Protein AF-A0A1F4AM16-F1 (afdb_monomer_lite)

Foldseek 3Di:
DDDDPVPPVCCVVCVCVVCVVCDDPCNCVVVPPPPLEEEDAALPPPAADPVRLVVQLVSQQVSVVVQYGYAYECHDPRHVVVCVVVVSCVSRPVLRYYDDDLSNVVSRVVSDDVVCLLQDPPCPDPCNVVHDDHDPPDD

Radius of gyration: 18.66 Å; chains: 1; bounding box: 42×50×45 Å

Structure (mmCIF, N/CA/C/O backbone):
data_AF-A0A1F4AM16-F1
#
_entry.id   AF-A0A1F4AM16-F1
#
loop_
_atom_site.group_PDB
_atom_site.id
_atom_site.type_symbol
_atom_site.label_atom_id
_atom_site.label_alt_id
_atom_site.label_comp_id
_atom_site.label_asym_id
_atom_site.label_entity_id
_atom_site.label_seq_id
_atom_site.pdbx_PDB_ins_code
_atom_site.Cartn_x
_atom_site.Cartn_y
_atom_site.Cartn_z
_atom_site.occupancy
_atom_site.B_iso_or_equiv
_atom_site.auth_seq_id
_atom_site.auth_comp_id
_atom_site.auth_asym_id
_atom_site.auth_atom_id
_atom_site.pdbx_PDB_model_num
ATOM 1 N N . MET A 1 1 ? -9.524 -37.334 20.786 1.00 35.53 1 MET A N 1
ATOM 2 C CA . MET A 1 1 ? -8.094 -37.358 21.164 1.00 35.53 1 MET A CA 1
ATOM 3 C C . MET A 1 1 ? -7.682 -35.945 21.542 1.00 35.53 1 MET A C 1
ATOM 5 O O . MET A 1 1 ? -7.877 -35.034 20.749 1.00 35.53 1 MET A O 1
ATOM 9 N N . ALA A 1 2 ? -7.274 -35.764 22.797 1.00 33.62 2 ALA A N 1
ATOM 10 C CA . ALA A 1 2 ? -7.120 -34.478 23.466 1.00 33.62 2 ALA A CA 1
ATOM 11 C C . ALA A 1 2 ? -5.992 -33.622 22.862 1.00 33.62 2 ALA A C 1
ATOM 13 O O . ALA A 1 2 ? -4.891 -34.116 22.619 1.00 33.62 2 ALA A O 1
ATOM 14 N N . ALA A 1 3 ? -6.267 -32.333 22.650 1.00 37.84 3 ALA A N 1
ATOM 15 C CA . ALA A 1 3 ? -5.248 -31.346 22.322 1.00 37.84 3 ALA A CA 1
ATOM 16 C C . ALA A 1 3 ? -4.260 -31.236 23.495 1.00 37.84 3 ALA A C 1
ATOM 18 O O . ALA A 1 3 ? -4.645 -30.939 24.625 1.00 37.84 3 ALA A O 1
ATOM 19 N N . SER A 1 4 ? -2.988 -31.524 23.223 1.00 42.31 4 SER A N 1
ATOM 20 C CA . SER A 1 4 ? -1.896 -31.431 24.191 1.00 42.31 4 SER A CA 1
ATOM 21 C C . SER A 1 4 ? -1.736 -29.987 24.706 1.00 42.31 4 SER A C 1
ATOM 23 O O . SER A 1 4 ? -1.715 -29.057 23.895 1.00 42.31 4 SER A O 1
ATOM 25 N N . PRO A 1 5 ? -1.539 -29.768 26.021 1.00 43.44 5 PRO A N 1
ATOM 26 C CA . PRO A 1 5 ? -1.429 -28.439 26.637 1.00 43.44 5 PRO A CA 1
ATOM 27 C C . PRO A 1 5 ? -0.195 -27.622 26.195 1.00 43.44 5 PRO A C 1
ATOM 29 O O . PRO A 1 5 ? -0.046 -26.465 26.585 1.00 43.44 5 PRO A O 1
ATOM 32 N N . ARG A 1 6 ? 0.687 -28.177 25.348 1.00 48.81 6 ARG A N 1
ATOM 33 C CA . ARG A 1 6 ? 1.877 -27.485 24.819 1.00 48.81 6 ARG A CA 1
ATOM 34 C C . ARG A 1 6 ? 1.581 -26.460 23.711 1.00 48.81 6 ARG A C 1
ATOM 36 O O . ARG A 1 6 ? 2.431 -25.611 23.455 1.00 48.81 6 ARG A O 1
ATOM 43 N N . SER A 1 7 ? 0.406 -26.482 23.067 1.00 55.97 7 SER A N 1
ATOM 44 C CA . SER A 1 7 ? 0.096 -25.546 21.964 1.00 55.97 7 SER A CA 1
ATOM 45 C C . SER A 1 7 ? -0.251 -24.128 22.432 1.00 55.97 7 SER A C 1
ATOM 47 O O . SER A 1 7 ? -0.051 -23.166 21.692 1.00 55.97 7 SER A O 1
ATOM 49 N N . THR A 1 8 ? -0.768 -23.977 23.652 1.00 59.16 8 THR A N 1
ATOM 50 C CA . THR A 1 8 ? -1.293 -22.695 24.150 1.00 59.16 8 THR A CA 1
ATOM 51 C C . THR A 1 8 ? -0.175 -21.711 24.502 1.00 59.16 8 THR A C 1
ATOM 53 O O . THR A 1 8 ? -0.292 -20.522 24.215 1.00 59.16 8 THR A O 1
ATOM 56 N N . LEU A 1 9 ? 0.944 -22.204 25.047 1.00 61.75 9 LEU A N 1
ATOM 57 C CA . LEU A 1 9 ? 2.080 -21.369 25.454 1.00 61.75 9 LEU A CA 1
ATOM 58 C C . LEU A 1 9 ? 2.811 -20.759 24.243 1.00 61.75 9 LEU A C 1
ATOM 60 O O . LEU A 1 9 ? 3.141 -19.576 24.241 1.00 61.75 9 LEU A O 1
ATOM 64 N N . LEU A 1 10 ? 2.993 -21.539 23.173 1.00 62.53 10 LEU A N 1
ATOM 65 C CA . LEU A 1 10 ? 3.622 -21.071 21.932 1.00 62.53 10 LEU A CA 1
ATOM 66 C C . LEU A 1 10 ? 2.785 -20.005 21.215 1.00 62.53 10 LEU A C 1
ATOM 68 O O . LEU A 1 10 ? 3.343 -19.054 20.679 1.00 62.53 10 LEU A O 1
ATOM 72 N N . LEU A 1 11 ? 1.456 -20.121 21.236 1.00 63.28 11 LEU A N 1
ATOM 73 C CA . LEU A 1 11 ? 0.561 -19.126 20.634 1.00 63.28 11 LEU A CA 1
ATOM 74 C C . LEU A 1 11 ? 0.432 -17.848 21.477 1.00 63.28 11 LEU A C 1
ATOM 76 O O . LEU A 1 11 ? 0.112 -16.797 20.926 1.00 63.28 11 LEU A O 1
ATOM 80 N N . ALA A 1 12 ? 0.692 -17.927 22.785 1.00 65.00 12 ALA A N 1
ATOM 81 C CA . ALA A 1 12 ? 0.744 -16.766 23.671 1.00 65.00 12 ALA A CA 1
ATOM 82 C C . ALA A 1 12 ? 2.045 -15.964 23.498 1.00 65.00 12 ALA A C 1
ATOM 84 O O . ALA A 1 12 ? 2.004 -14.738 23.437 1.00 65.00 12 ALA A O 1
ATOM 85 N N . VAL A 1 13 ? 3.188 -16.649 23.371 1.00 76.50 13 VAL A N 1
ATOM 86 C CA . VAL A 1 13 ? 4.509 -16.018 23.180 1.00 76.50 13 VAL A CA 1
ATOM 87 C C . VAL A 1 13 ? 4.715 -15.567 21.731 1.00 76.50 13 VAL A C 1
ATOM 89 O O . VAL A 1 13 ? 5.288 -14.510 21.475 1.00 76.50 13 VAL A O 1
ATOM 92 N N . PHE A 1 14 ? 4.198 -16.333 20.771 1.00 76.38 14 PHE A N 1
ATOM 93 C CA . PHE A 1 14 ? 4.310 -16.048 19.345 1.00 76.38 14 PHE A CA 1
ATOM 94 C C . PHE A 1 14 ? 2.923 -15.986 18.692 1.00 76.38 14 PHE A C 1
ATOM 96 O O . PHE A 1 14 ? 2.552 -16.869 17.911 1.00 76.38 14 PHE A O 1
ATOM 103 N N . PRO A 1 15 ? 2.144 -14.915 18.941 1.00 65.56 15 PRO A N 1
ATOM 104 C CA . PRO A 1 15 ? 0.809 -14.761 18.363 1.00 65.56 15 PRO A CA 1
ATOM 105 C C . PRO A 1 15 ? 0.816 -14.754 16.824 1.00 65.56 15 PRO A C 1
ATOM 107 O O . PRO A 1 15 ? -0.203 -15.060 16.205 1.00 65.56 15 PRO A O 1
ATOM 110 N N . PHE A 1 16 ? 1.964 -14.489 16.186 1.00 70.25 16 PHE A N 1
ATOM 111 C CA . PHE A 1 16 ? 2.126 -14.576 14.732 1.00 70.25 16 PHE A CA 1
ATOM 112 C C . PHE A 1 16 ? 2.067 -16.015 14.190 1.00 70.25 16 PHE A C 1
ATOM 114 O O . PHE A 1 16 ? 1.646 -16.201 13.050 1.00 70.25 16 PHE A O 1
ATOM 121 N N . LEU A 1 17 ? 2.394 -17.043 14.987 1.00 73.56 17 LEU A N 1
ATOM 122 C CA . LEU A 1 17 ? 2.242 -18.450 14.580 1.00 73.56 17 LEU A CA 1
ATOM 123 C C . LEU A 1 17 ? 0.768 -18.833 14.392 1.00 73.56 17 LEU A C 1
ATOM 125 O O . LEU A 1 17 ? 0.452 -19.727 13.614 1.00 73.56 17 LEU A O 1
ATOM 129 N N . ARG A 1 18 ? -0.155 -18.101 15.031 1.00 68.75 18 ARG A N 1
ATOM 130 C CA . ARG A 1 18 ? -1.602 -18.225 14.797 1.00 68.75 18 ARG A CA 1
ATOM 131 C C . ARG A 1 18 ? -2.025 -17.690 13.425 1.00 68.75 18 ARG A C 1
ATOM 133 O O . ARG A 1 18 ? -3.059 -18.093 12.892 1.00 68.75 18 ARG A O 1
ATOM 140 N N . TRP A 1 19 ? -1.255 -16.751 12.879 1.00 61.25 19 TRP A N 1
ATOM 141 C CA . TRP A 1 19 ? -1.531 -16.079 11.612 1.00 61.25 19 TRP A CA 1
ATOM 142 C C . TRP A 1 19 ? -0.773 -16.710 10.438 1.00 61.25 19 TRP A C 1
ATOM 144 O O . TRP A 1 19 ? -1.315 -16.755 9.341 1.00 61.25 19 TRP A O 1
ATOM 154 N N . TRP A 1 20 ? 0.418 -17.271 10.668 1.00 65.06 20 TRP A N 1
ATOM 155 C CA . TRP A 1 20 ? 1.307 -17.801 9.627 1.00 65.06 20 TRP A CA 1
ATOM 156 C C . TRP A 1 20 ? 0.661 -18.831 8.675 1.00 65.06 20 TRP A C 1
ATOM 158 O O . TRP A 1 20 ? 0.741 -18.631 7.465 1.00 65.06 20 TRP A O 1
ATOM 168 N N . PRO A 1 21 ? -0.078 -19.862 9.142 1.00 65.00 21 PRO A N 1
ATOM 169 C CA . PRO A 1 21 ? -0.748 -20.810 8.240 1.00 65.00 21 PRO A CA 1
ATOM 170 C C . PRO A 1 21 ? -1.902 -20.179 7.453 1.00 65.00 21 PRO A C 1
ATOM 172 O O . PRO A 1 21 ? -2.374 -20.739 6.468 1.00 65.00 21 PRO A O 1
ATOM 175 N N . ARG A 1 22 ? -2.389 -19.019 7.907 1.00 58.50 22 ARG A N 1
ATOM 176 C CA . ARG A 1 22 ? -3.515 -18.302 7.315 1.00 58.50 22 ARG A CA 1
ATOM 177 C C . ARG A 1 22 ? -3.061 -17.267 6.295 1.00 58.50 22 ARG A C 1
ATOM 179 O O . ARG A 1 22 ? -3.930 -16.539 5.848 1.00 58.50 22 ARG A O 1
ATOM 186 N N . VAL A 1 23 ? -1.782 -17.156 5.924 1.00 60.09 23 VAL A N 1
ATOM 187 C CA . VAL A 1 23 ? -1.304 -16.226 4.879 1.00 60.09 23 VAL A CA 1
ATOM 188 C C . VAL A 1 23 ? -0.877 -17.015 3.649 1.00 60.09 23 VAL A C 1
ATOM 190 O O . VAL A 1 23 ? 0.265 -17.442 3.525 1.00 60.09 23 VAL A O 1
ATOM 193 N N . ASN A 1 24 ? -1.808 -17.206 2.724 1.00 66.06 24 ASN A N 1
ATOM 194 C CA . ASN A 1 24 ? -1.549 -17.783 1.414 1.00 66.06 24 ASN A CA 1
ATOM 195 C C . ASN A 1 24 ? -2.223 -16.920 0.327 1.00 66.06 24 ASN A C 1
ATOM 197 O O . ASN A 1 24 ? -2.886 -15.917 0.614 1.00 66.06 24 ASN A O 1
ATOM 201 N N . ALA A 1 25 ? -2.061 -17.300 -0.940 1.00 59.97 25 ALA A N 1
ATOM 202 C CA . ALA A 1 25 ? -2.632 -16.550 -2.059 1.00 59.97 25 ALA A CA 1
ATOM 203 C C . ALA A 1 25 ? -4.17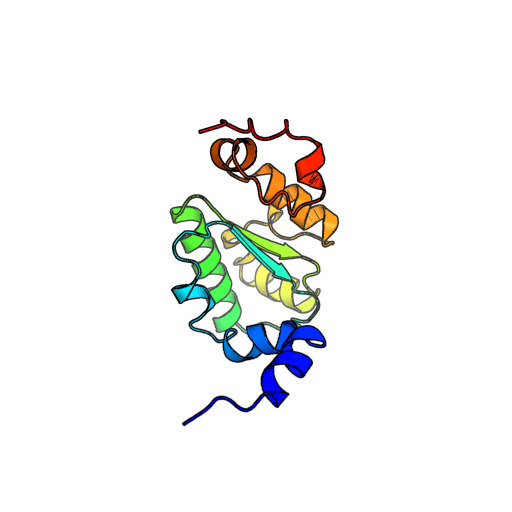7 -16.480 -2.037 1.00 59.97 25 ALA A C 1
ATOM 205 O O . ALA A 1 25 ? -4.753 -15.556 -2.617 1.00 59.97 25 ALA A O 1
ATOM 206 N N . THR A 1 26 ? -4.865 -17.424 -1.381 1.00 59.88 26 THR A N 1
ATOM 207 C CA . THR A 1 26 ? -6.332 -17.430 -1.246 1.00 59.88 26 THR A CA 1
ATOM 208 C C . THR A 1 26 ? -6.818 -16.638 -0.037 1.00 59.88 26 THR A C 1
ATOM 210 O O . THR A 1 26 ? -7.918 -16.098 -0.101 1.00 59.88 26 THR A O 1
ATOM 213 N N . THR A 1 27 ? -5.997 -16.425 0.996 1.00 61.50 27 THR A N 1
ATOM 214 C CA . THR A 1 27 ? -6.343 -15.618 2.179 1.00 61.50 27 THR A CA 1
ATOM 215 C C . THR A 1 27 ? -6.849 -14.234 1.810 1.00 61.50 27 THR A C 1
ATOM 217 O O . THR A 1 27 ? -7.876 -13.784 2.318 1.00 61.50 27 THR A O 1
ATOM 220 N N . LEU A 1 28 ? -6.155 -13.555 0.891 1.00 59.34 28 LEU A N 1
ATOM 221 C CA . LEU A 1 28 ? -6.569 -12.235 0.424 1.00 59.34 28 LEU A CA 1
ATOM 22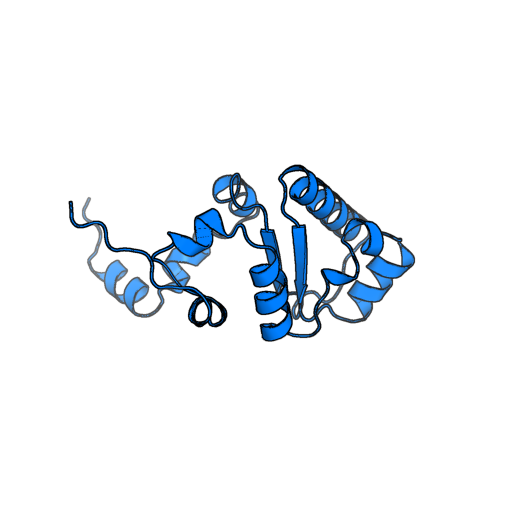2 C C . LEU A 1 28 ? -7.906 -12.279 -0.323 1.00 59.34 28 LEU A C 1
ATOM 224 O O . LEU A 1 28 ? -8.557 -11.249 -0.420 1.00 59.34 28 LEU A O 1
ATOM 228 N N . ARG A 1 29 ? -8.353 -13.425 -0.835 1.00 56.94 29 ARG A N 1
ATOM 229 C CA . ARG A 1 29 ? -9.670 -13.577 -1.472 1.00 56.94 29 ARG A CA 1
ATOM 230 C C . ARG A 1 29 ? -10.747 -14.000 -0.470 1.00 56.94 29 ARG A C 1
ATOM 232 O O . ARG A 1 29 ? -11.864 -13.491 -0.536 1.00 56.94 29 ARG A O 1
ATOM 239 N N . GLU A 1 30 ? -10.402 -14.861 0.480 1.00 55.12 30 GLU A N 1
ATOM 240 C CA . GLU A 1 30 ? -11.323 -15.439 1.463 1.00 55.12 30 GLU A CA 1
ATOM 241 C C . GLU A 1 30 ? -11.680 -14.465 2.594 1.00 55.12 30 GLU A C 1
ATOM 243 O O . GLU A 1 30 ? -12.852 -14.347 2.944 1.00 55.12 30 GLU A O 1
ATOM 248 N N . TYR A 1 31 ? -10.720 -13.686 3.104 1.00 54.81 31 TYR A N 1
ATOM 249 C CA . TYR A 1 31 ? -10.978 -12.696 4.161 1.00 54.81 31 TYR A CA 1
ATOM 250 C C . TYR A 1 31 ? -11.504 -11.344 3.644 1.00 54.81 31 TYR A C 1
ATOM 252 O O . TYR A 1 31 ? -12.026 -10.543 4.421 1.00 54.81 31 TYR A O 1
ATOM 260 N N . SER A 1 32 ? -11.378 -11.061 2.343 1.00 58.91 32 SER A N 1
ATOM 261 C CA . SER A 1 32 ? -11.332 -9.670 1.858 1.00 58.91 32 SER A CA 1
ATOM 262 C C . SER A 1 32 ? -12.438 -9.258 0.893 1.00 58.91 32 SER A C 1
ATOM 264 O O . SER A 1 32 ? -12.323 -8.185 0.304 1.00 58.91 32 SER A O 1
ATOM 266 N N . ARG A 1 33 ? -13.534 -10.019 0.728 1.00 61.50 33 ARG A N 1
ATOM 267 C CA . ARG A 1 33 ? -14.629 -9.576 -0.171 1.00 61.50 33 ARG A CA 1
ATOM 268 C C . ARG A 1 33 ? -15.184 -8.194 0.202 1.00 61.50 33 ARG A C 1
ATOM 270 O O . ARG A 1 33 ? -15.624 -7.462 -0.674 1.00 61.50 33 ARG A O 1
ATOM 277 N N . ARG A 1 34 ? -15.136 -7.826 1.489 1.00 73.94 34 ARG A N 1
ATOM 278 C CA . ARG A 1 34 ? -15.577 -6.510 1.990 1.00 73.94 34 ARG A CA 1
ATOM 279 C C . ARG A 1 34 ? -14.441 -5.494 2.153 1.00 73.94 34 ARG A C 1
ATOM 281 O O . ARG A 1 34 ? -14.723 -4.321 2.374 1.00 73.94 34 ARG A O 1
ATOM 288 N N . GLN A 1 35 ? -13.175 -5.911 2.061 1.00 84.88 35 GLN A N 1
ATOM 289 C CA . GLN A 1 35 ? -12.030 -5.020 2.262 1.00 84.88 35 GLN A CA 1
ATOM 290 C C . GLN A 1 35 ? -11.681 -4.316 0.955 1.00 84.88 35 GLN A C 1
ATOM 292 O O . GLN A 1 35 ? -10.945 -4.837 0.117 1.00 84.88 35 GLN A O 1
ATOM 297 N N . LYS A 1 36 ? -12.233 -3.114 0.793 1.00 91.25 36 LYS A N 1
ATOM 298 C CA . LYS A 1 36 ? -12.124 -2.304 -0.425 1.00 91.25 36 LYS A CA 1
ATOM 299 C C . LYS A 1 36 ? -10.732 -1.682 -0.587 1.00 91.25 36 LYS A C 1
ATOM 301 O O . LYS A 1 36 ? -10.194 -1.652 -1.691 1.00 91.25 36 LYS A O 1
ATOM 306 N N . HIS A 1 37 ? -10.108 -1.267 0.514 1.00 93.94 37 HIS A N 1
ATOM 307 C CA . HIS A 1 37 ? -8.784 -0.637 0.538 1.00 93.94 37 HIS A CA 1
ATOM 308 C C . HIS A 1 37 ? -7.695 -1.663 0.879 1.00 93.94 37 HIS A C 1
ATOM 310 O O . HIS A 1 37 ? -7.851 -2.419 1.837 1.00 93.94 37 HIS A O 1
ATOM 316 N N . LEU A 1 38 ? -6.602 -1.699 0.111 1.00 93.38 38 LEU A N 1
ATOM 317 C CA . LEU A 1 38 ? -5.432 -2.545 0.393 1.00 93.38 38 LEU A CA 1
ATOM 318 C C . LEU A 1 38 ? -4.158 -1.732 0.293 1.00 93.38 38 LEU A C 1
ATOM 320 O O . LEU A 1 38 ? -3.863 -1.182 -0.760 1.00 93.38 38 LEU A O 1
ATOM 324 N N . LEU A 1 39 ? -3.399 -1.710 1.382 1.00 95.12 39 LEU A N 1
ATOM 325 C CA . LEU A 1 39 ? -2.080 -1.104 1.440 1.00 95.12 39 LEU A CA 1
ATOM 326 C C . LEU A 1 39 ? -1.010 -2.198 1.434 1.00 95.12 39 LEU A C 1
ATOM 328 O O . LEU A 1 39 ? -0.968 -3.029 2.340 1.00 95.12 39 LEU A O 1
ATOM 332 N N . LEU A 1 40 ? -0.140 -2.180 0.428 1.00 93.69 40 LEU A N 1
ATOM 333 C CA . LEU A 1 40 ? 0.996 -3.084 0.308 1.00 93.69 40 LEU A CA 1
ATOM 334 C C . LEU A 1 40 ? 2.266 -2.438 0.871 1.00 93.69 40 LEU A C 1
ATOM 336 O O . LEU A 1 40 ? 2.764 -1.424 0.370 1.00 93.69 40 LEU A O 1
ATOM 340 N N . MET A 1 41 ? 2.832 -3.070 1.900 1.00 93.56 41 MET A N 1
ATOM 341 C CA . MET A 1 41 ? 4.178 -2.758 2.373 1.00 93.56 41 MET A CA 1
ATOM 342 C C . MET A 1 41 ? 5.194 -3.221 1.331 1.00 93.56 41 MET A C 1
ATOM 344 O O . MET A 1 41 ? 5.481 -4.410 1.220 1.00 93.56 41 MET A O 1
ATOM 348 N N . SER A 1 42 ? 5.759 -2.278 0.584 1.00 93.00 42 SER A N 1
ATOM 349 C CA . SER A 1 42 ? 6.512 -2.597 -0.638 1.00 93.00 42 SER A CA 1
ATOM 350 C C . SER A 1 42 ? 8.025 -2.533 -0.465 1.00 93.00 42 SER A C 1
ATOM 352 O O . SER A 1 42 ? 8.767 -2.794 -1.407 1.00 93.00 42 SER A O 1
ATOM 354 N N . LYS A 1 43 ? 8.495 -2.269 0.761 1.00 90.94 43 LYS A N 1
ATOM 355 C CA . LYS A 1 43 ? 9.924 -2.172 1.105 1.00 90.94 43 LYS A CA 1
ATOM 356 C C . LYS A 1 43 ? 10.729 -3.425 0.726 1.00 90.94 43 LYS A C 1
ATOM 358 O O . LYS A 1 43 ? 11.919 -3.317 0.419 1.00 90.94 43 LYS A O 1
ATOM 363 N N . SER A 1 44 ? 10.084 -4.590 0.758 1.00 89.62 44 SER A N 1
ATOM 364 C CA . SER A 1 44 ? 10.697 -5.895 0.472 1.00 89.62 44 SER A CA 1
ATOM 365 C C . SER A 1 44 ? 10.468 -6.386 -0.961 1.00 89.62 44 SER A C 1
ATOM 367 O O . SER A 1 44 ? 10.914 -7.477 -1.300 1.00 89.62 44 SER A O 1
ATOM 369 N N . ILE A 1 45 ? 9.787 -5.606 -1.806 1.00 90.12 45 ILE A N 1
ATOM 370 C CA . ILE A 1 45 ? 9.600 -5.926 -3.223 1.00 90.12 45 ILE A CA 1
ATOM 371 C C . ILE A 1 45 ? 10.787 -5.324 -3.978 1.00 90.12 45 ILE A C 1
ATOM 373 O O . ILE A 1 45 ? 10.891 -4.107 -4.123 1.00 90.12 45 ILE A O 1
ATOM 377 N N . ASN A 1 46 ? 11.723 -6.175 -4.398 1.00 89.06 46 ASN A N 1
ATOM 378 C CA . ASN A 1 46 ? 12.947 -5.739 -5.079 1.00 89.06 46 ASN A CA 1
ATOM 379 C C . ASN A 1 46 ? 12.753 -5.544 -6.583 1.00 89.06 46 ASN A C 1
ATOM 381 O O . ASN A 1 46 ? 13.368 -4.656 -7.165 1.00 89.06 46 ASN A O 1
ATOM 385 N N . PHE A 1 47 ? 11.895 -6.358 -7.190 1.00 89.19 47 PHE A N 1
ATOM 386 C CA . PHE A 1 47 ? 11.568 -6.304 -8.606 1.00 89.19 47 PHE A CA 1
ATOM 387 C C . PHE A 1 47 ? 10.111 -6.726 -8.813 1.00 89.19 47 PHE A C 1
ATOM 389 O O . PHE A 1 47 ? 9.511 -7.370 -7.950 1.00 89.19 47 PHE A O 1
ATOM 396 N N . VAL A 1 48 ? 9.561 -6.352 -9.962 1.00 90.69 48 VAL A N 1
ATOM 397 C CA . VAL A 1 48 ? 8.278 -6.834 -10.470 1.00 90.69 48 VAL A CA 1
ATOM 398 C C . VAL A 1 48 ? 8.467 -7.122 -11.955 1.00 90.69 48 VAL A C 1
ATOM 400 O O . VAL A 1 48 ? 9.110 -6.339 -12.648 1.00 90.69 48 VAL A O 1
ATOM 403 N N . ASP A 1 49 ? 7.984 -8.261 -12.431 1.00 91.50 49 ASP A N 1
ATOM 404 C CA . ASP A 1 49 ? 7.960 -8.573 -13.858 1.00 91.50 49 ASP A CA 1
ATOM 405 C C . ASP A 1 49 ? 6.707 -7.974 -14.522 1.00 91.50 49 ASP A C 1
ATOM 407 O O . ASP A 1 49 ? 5.884 -7.320 -13.877 1.00 91.50 49 ASP A O 1
ATOM 411 N N . VAL A 1 50 ? 6.559 -8.172 -15.834 1.00 90.00 50 VAL A N 1
ATOM 412 C CA . VAL A 1 50 ? 5.417 -7.634 -16.591 1.00 90.00 50 VAL A CA 1
ATOM 413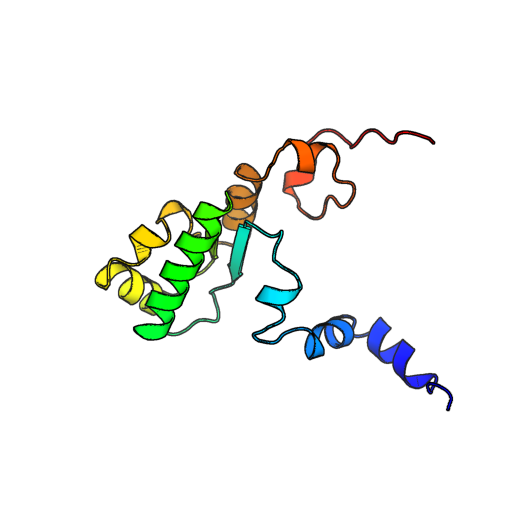 C C . VAL A 1 50 ? 4.096 -8.209 -16.072 1.00 90.00 50 VAL A C 1
ATOM 415 O O . VAL A 1 50 ? 3.177 -7.452 -15.767 1.00 90.00 50 VAL A O 1
ATOM 418 N N . ALA A 1 51 ? 4.026 -9.529 -15.883 1.00 90.88 51 ALA A N 1
ATOM 419 C CA . ALA A 1 51 ? 2.824 -10.197 -15.391 1.00 90.88 51 ALA A CA 1
ATOM 420 C C . ALA A 1 51 ? 2.437 -9.728 -13.976 1.00 90.88 51 ALA A C 1
ATOM 422 O O . ALA A 1 51 ? 1.264 -9.486 -13.685 1.00 90.88 51 ALA A O 1
ATOM 423 N N . GLY A 1 52 ? 3.417 -9.549 -13.088 1.00 91.06 52 GLY A N 1
ATOM 424 C CA . GLY A 1 52 ? 3.209 -9.003 -11.754 1.00 91.06 52 GLY A CA 1
ATOM 425 C C . GLY A 1 52 ? 2.712 -7.560 -11.790 1.00 91.06 52 GLY A C 1
ATOM 426 O O . GLY A 1 52 ? 1.803 -7.208 -11.038 1.00 91.06 52 GLY A O 1
ATOM 427 N N . ALA A 1 53 ? 3.253 -6.728 -12.680 1.00 91.38 53 ALA A N 1
ATOM 428 C CA . ALA A 1 53 ? 2.816 -5.346 -12.840 1.00 91.38 53 ALA A CA 1
ATOM 429 C C . ALA A 1 53 ? 1.361 -5.268 -13.340 1.00 91.38 53 ALA A C 1
ATOM 431 O O . ALA A 1 53 ? 0.552 -4.524 -12.775 1.00 91.38 53 ALA A O 1
ATOM 432 N N . GLU A 1 54 ? 0.996 -6.080 -14.335 1.00 92.56 54 GLU A N 1
ATOM 433 C CA . GLU A 1 54 ? -0.379 -6.185 -14.840 1.00 92.56 54 GLU A CA 1
ATOM 434 C C . GLU A 1 54 ? -1.350 -6.670 -13.761 1.00 92.56 54 GLU A C 1
ATOM 436 O O . GLU A 1 54 ? -2.440 -6.115 -13.602 1.00 92.56 54 GLU A O 1
ATOM 441 N N . LEU A 1 55 ? -0.942 -7.657 -12.958 1.00 92.44 55 LEU A N 1
ATOM 442 C CA . LEU A 1 55 ? -1.732 -8.145 -11.830 1.00 92.44 55 LEU A CA 1
ATOM 443 C C . LEU A 1 55 ? -2.025 -7.025 -10.824 1.00 92.44 55 LEU A C 1
ATOM 445 O O . LEU A 1 55 ? -3.164 -6.896 -10.364 1.00 92.44 55 LEU A O 1
ATOM 449 N N . LEU A 1 56 ? -1.027 -6.199 -10.491 1.00 92.88 56 LEU A N 1
ATOM 450 C CA . LEU A 1 56 ? -1.202 -5.056 -9.589 1.00 92.88 56 LEU A CA 1
ATOM 451 C C . LEU A 1 56 ? -2.167 -4.017 -10.175 1.00 92.88 56 LEU A C 1
ATOM 453 O O . LEU A 1 56 ? -3.056 -3.539 -9.466 1.00 92.88 56 LEU A O 1
ATOM 457 N N . ALA A 1 57 ? -2.042 -3.700 -11.465 1.00 92.94 57 ALA A N 1
ATOM 458 C CA . ALA A 1 57 ? -2.942 -2.775 -12.148 1.00 92.94 57 ALA A CA 1
ATOM 459 C C . ALA A 1 57 ? -4.387 -3.301 -12.193 1.00 92.94 57 ALA A C 1
ATOM 461 O O . ALA A 1 57 ? -5.336 -2.571 -11.884 1.00 92.94 57 ALA A O 1
ATOM 462 N N . HIS A 1 58 ? -4.565 -4.588 -12.496 1.00 93.06 58 HIS A N 1
ATOM 463 C CA . HIS A 1 58 ? -5.872 -5.234 -12.487 1.00 93.06 58 HIS A CA 1
ATOM 464 C C . HIS A 1 58 ? -6.508 -5.211 -11.086 1.00 93.06 58 HIS A C 1
ATOM 466 O O . HIS A 1 58 ? -7.694 -4.894 -10.944 1.00 93.06 58 HIS A O 1
ATOM 472 N N . GLU A 1 59 ? -5.731 -5.483 -10.033 1.00 92.38 59 GLU A N 1
ATOM 473 C CA . GLU A 1 59 ? -6.217 -5.414 -8.651 1.00 92.38 59 GLU A CA 1
ATOM 474 C C . GLU A 1 59 ? -6.597 -3.982 -8.243 1.00 92.38 59 GLU A C 1
ATOM 476 O O . GLU A 1 59 ? -7.628 -3.790 -7.589 1.00 92.38 59 GLU A O 1
ATOM 481 N N . ALA A 1 60 ? -5.834 -2.969 -8.671 1.00 94.31 60 ALA A N 1
ATOM 482 C CA . ALA A 1 60 ? -6.191 -1.567 -8.459 1.00 94.31 60 ALA A CA 1
ATOM 483 C C . ALA A 1 60 ? -7.547 -1.229 -9.099 1.00 94.31 60 ALA A C 1
ATOM 485 O O . ALA A 1 60 ? -8.438 -0.699 -8.427 1.00 94.31 60 ALA A O 1
ATOM 486 N N . GLY A 1 61 ? -7.750 -1.621 -10.361 1.00 93.81 61 GLY A N 1
ATOM 487 C CA . GLY A 1 61 ? -9.022 -1.438 -11.062 1.00 93.81 61 GLY A CA 1
ATOM 488 C C . GLY A 1 61 ? -10.185 -2.173 -10.387 1.00 93.81 61 GLY A C 1
ATOM 489 O O . GLY A 1 61 ? -11.263 -1.604 -10.199 1.00 93.81 61 GLY A O 1
ATOM 490 N N . ARG A 1 62 ? -9.970 -3.420 -9.950 1.00 91.44 62 ARG A N 1
ATOM 491 C CA . ARG A 1 62 ? -10.979 -4.207 -9.224 1.00 91.44 62 ARG A CA 1
ATOM 492 C C . ARG A 1 62 ? -11.407 -3.525 -7.927 1.00 91.44 62 ARG A C 1
ATOM 494 O O . ARG A 1 62 ? -12.600 -3.455 -7.642 1.00 91.44 62 ARG A O 1
ATOM 501 N N . ARG A 1 63 ? -10.456 -3.009 -7.145 1.00 92.56 63 ARG A N 1
ATOM 502 C CA . ARG A 1 63 ? -10.736 -2.304 -5.883 1.00 92.56 63 ARG A CA 1
ATOM 503 C C . ARG A 1 63 ? -11.476 -0.998 -6.098 1.00 92.56 63 ARG A C 1
ATOM 505 O O . ARG A 1 63 ? -12.430 -0.735 -5.367 1.00 92.56 63 ARG A O 1
ATOM 512 N N . ARG A 1 64 ? -11.123 -0.258 -7.148 1.00 93.56 64 ARG A N 1
ATOM 513 C CA . ARG A 1 64 ? -11.830 0.961 -7.550 1.00 93.56 64 ARG A CA 1
ATOM 514 C C . ARG A 1 64 ? -13.299 0.703 -7.859 1.00 93.56 64 ARG A C 1
ATOM 516 O O . ARG A 1 64 ? -14.153 1.416 -7.344 1.00 93.56 64 ARG A O 1
ATOM 523 N N . ARG A 1 65 ? -13.611 -0.381 -8.582 1.00 93.31 65 ARG A N 1
ATOM 524 C CA . ARG A 1 65 ? -15.003 -0.810 -8.836 1.00 93.31 65 ARG A CA 1
ATOM 525 C C . ARG A 1 65 ? -15.785 -1.140 -7.559 1.00 93.31 65 ARG A C 1
ATOM 527 O O . ARG A 1 65 ? -17.002 -1.020 -7.546 1.00 93.31 65 ARG A O 1
ATOM 534 N N . MET A 1 66 ? -15.106 -1.529 -6.480 1.00 91.06 66 MET A N 1
ATOM 535 C CA . MET A 1 66 ? -15.724 -1.774 -5.169 1.00 91.06 66 MET A CA 1
ATOM 536 C C . MET A 1 66 ? -15.803 -0.511 -4.287 1.00 91.06 66 MET A C 1
ATOM 538 O O . MET A 1 66 ? -16.257 -0.600 -3.144 1.00 91.06 66 MET A O 1
ATOM 542 N N . GLY A 1 67 ? -15.348 0.647 -4.780 1.00 92.56 67 GLY A N 1
ATOM 543 C CA . GLY A 1 67 ? -15.274 1.902 -4.028 1.00 92.56 67 GLY A CA 1
ATOM 544 C C . GLY A 1 67 ? -14.077 1.996 -3.074 1.00 92.56 67 GLY A C 1
ATOM 545 O O . GLY A 1 67 ? -14.153 2.709 -2.081 1.00 92.56 67 GLY A O 1
ATOM 546 N N . GLY A 1 68 ? -13.002 1.243 -3.323 1.00 94.38 68 GLY A N 1
ATOM 547 C CA . GLY A 1 68 ? -11.730 1.354 -2.601 1.00 94.38 68 GLY A CA 1
ATOM 548 C C . GLY A 1 68 ? -10.560 1.609 -3.542 1.00 94.38 68 GLY A C 1
ATOM 549 O O . GLY A 1 68 ? -10.758 2.017 -4.678 1.00 94.38 68 GLY A O 1
ATOM 550 N N . GLN A 1 69 ? -9.331 1.364 -3.087 1.00 96.00 69 GLN A N 1
ATOM 551 C CA . GLN A 1 69 ? -8.132 1.481 -3.926 1.00 96.00 69 GLN A CA 1
ATOM 552 C C . GLN A 1 69 ? -7.035 0.502 -3.479 1.00 96.00 69 GLN A C 1
ATOM 554 O O . GLN A 1 69 ? -7.076 -0.049 -2.371 1.00 96.00 69 GLN A O 1
ATOM 559 N N . LEU A 1 70 ? -6.048 0.314 -4.354 1.00 95.38 70 LEU A N 1
ATOM 560 C CA . LEU A 1 70 ? -4.764 -0.307 -4.045 1.00 95.38 70 LEU A CA 1
ATOM 561 C C . LEU A 1 70 ? -3.733 0.789 -3.761 1.00 95.38 70 LEU A C 1
ATOM 563 O O . LEU A 1 70 ? -3.637 1.746 -4.522 1.00 95.38 70 LEU A O 1
ATOM 567 N N . TYR A 1 71 ? -2.966 0.622 -2.691 1.00 96.88 71 TYR A N 1
ATOM 568 C CA . TYR A 1 71 ? -1.957 1.566 -2.232 1.00 96.88 71 TYR A CA 1
ATOM 569 C C . TYR A 1 71 ? -0.632 0.860 -1.980 1.00 96.88 71 TYR A C 1
ATOM 571 O O . TYR A 1 71 ? -0.598 -0.328 -1.651 1.00 96.88 71 TYR A O 1
ATOM 579 N N . PHE A 1 72 ? 0.454 1.621 -2.032 1.00 96.56 72 PHE A N 1
ATOM 580 C CA . PHE A 1 72 ? 1.801 1.144 -1.759 1.00 96.56 72 PHE A CA 1
ATOM 581 C C . PHE A 1 72 ? 2.509 2.125 -0.833 1.00 96.56 72 PHE A C 1
ATOM 583 O O . PHE A 1 72 ? 2.317 3.332 -0.950 1.00 96.56 72 PHE A O 1
ATOM 590 N N . TYR A 1 73 ? 3.367 1.625 0.054 1.00 97.31 73 TYR A N 1
ATOM 591 C CA . TYR A 1 73 ? 4.350 2.477 0.720 1.00 97.31 73 TYR A CA 1
ATOM 592 C C . TYR A 1 73 ? 5.755 1.898 0.631 1.00 97.31 73 TYR A C 1
ATOM 594 O O . TYR A 1 73 ? 5.941 0.676 0.666 1.00 97.31 73 TYR A O 1
ATOM 602 N N . SER A 1 74 ? 6.738 2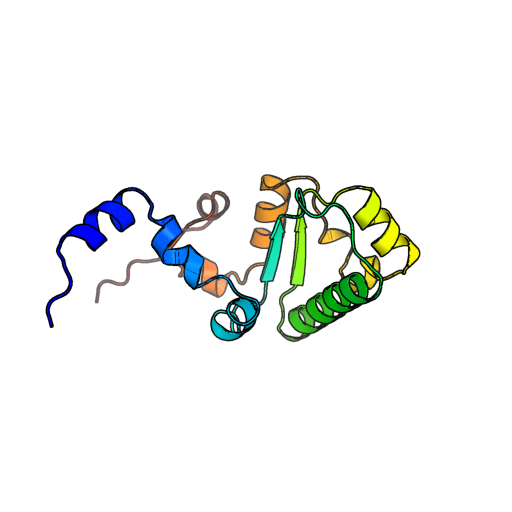.797 0.543 1.00 95.25 74 SER A N 1
ATOM 603 C CA . SER A 1 74 ? 8.162 2.464 0.424 1.00 95.25 74 SER A CA 1
ATOM 604 C C . SER A 1 74 ? 8.458 1.540 -0.763 1.00 95.25 74 SER A C 1
ATOM 606 O O . SER A 1 74 ? 9.185 0.555 -0.636 1.00 95.25 74 SER A O 1
ATOM 608 N N . LEU A 1 75 ? 7.856 1.840 -1.915 1.00 93.12 75 LEU A N 1
ATOM 609 C CA . LEU A 1 75 ? 8.107 1.130 -3.165 1.00 93.12 75 LEU A CA 1
ATOM 610 C C . LEU A 1 75 ? 9.539 1.421 -3.639 1.00 93.12 75 LEU A C 1
ATOM 612 O O . LEU A 1 75 ? 9.945 2.583 -3.699 1.00 93.12 75 LEU A O 1
ATOM 616 N N . ARG A 1 76 ? 10.318 0.376 -3.937 1.00 93.00 76 ARG A N 1
ATOM 617 C CA . ARG A 1 76 ? 11.708 0.547 -4.378 1.00 93.00 76 ARG A CA 1
ATOM 618 C C . ARG A 1 76 ? 11.773 1.136 -5.785 1.00 93.00 76 ARG A C 1
ATOM 620 O O . ARG A 1 76 ? 10.922 0.845 -6.623 1.00 93.00 76 ARG A O 1
ATOM 627 N N . GLN A 1 77 ? 12.826 1.907 -6.043 1.00 92.31 77 GLN A N 1
ATOM 628 C CA . GLN A 1 77 ? 13.034 2.610 -7.309 1.00 92.31 77 GLN A CA 1
ATOM 629 C C . GLN A 1 77 ? 12.932 1.699 -8.553 1.00 92.31 77 GLN A C 1
ATOM 631 O O . GLN A 1 77 ? 12.166 2.053 -9.446 1.00 92.31 77 GLN A O 1
ATOM 636 N N . PRO A 1 78 ? 13.542 0.494 -8.601 1.00 91.50 78 PRO A N 1
ATOM 637 C CA . PRO A 1 78 ? 13.416 -0.378 -9.775 1.00 91.50 78 PRO A CA 1
ATOM 638 C C . PRO A 1 78 ? 11.971 -0.804 -10.065 1.00 91.50 78 PRO A C 1
ATOM 640 O O . PRO A 1 78 ? 11.549 -0.882 -1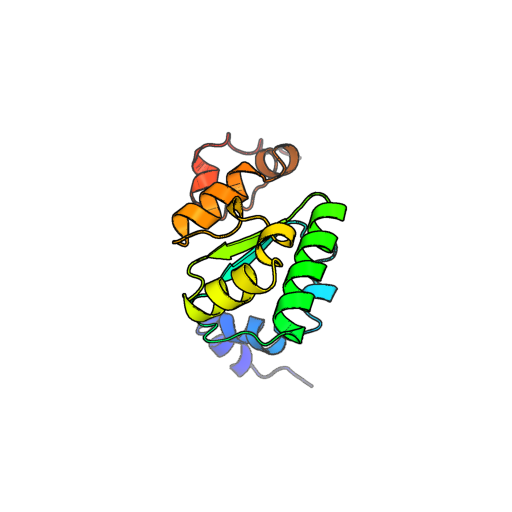1.214 1.00 91.50 78 PRO A O 1
ATOM 643 N N . VAL A 1 79 ? 11.178 -1.051 -9.018 1.00 92.00 79 VAL A N 1
ATOM 644 C CA . VAL A 1 79 ? 9.758 -1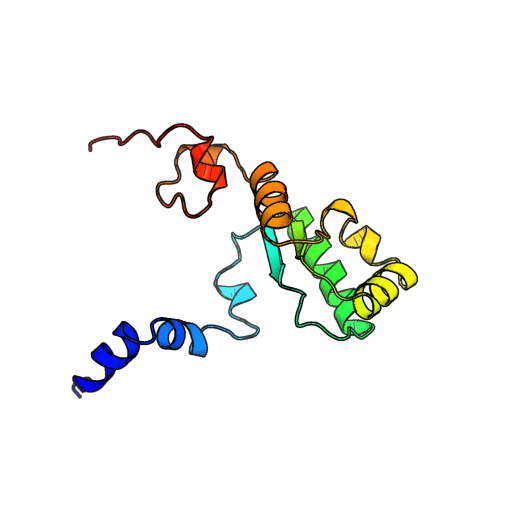.409 -9.157 1.00 92.00 79 VAL A CA 1
ATOM 645 C C . VAL A 1 79 ? 8.964 -0.209 -9.669 1.00 92.00 79 VAL A C 1
ATOM 647 O O . VAL A 1 79 ? 8.119 -0.360 -10.549 1.00 92.00 79 VAL A O 1
ATOM 650 N N . ARG A 1 80 ? 9.257 0.990 -9.150 1.00 92.56 80 ARG A N 1
ATOM 651 C CA . ARG A 1 80 ? 8.621 2.240 -9.582 1.00 92.56 80 ARG A CA 1
ATOM 652 C C . ARG A 1 80 ? 8.876 2.484 -11.067 1.00 92.56 80 ARG A C 1
ATOM 654 O O . ARG A 1 80 ? 7.925 2.693 -11.805 1.00 92.56 80 ARG A O 1
ATOM 661 N N . GLU A 1 81 ? 10.121 2.356 -11.512 1.00 91.50 81 GLU A N 1
ATOM 662 C CA . GLU A 1 81 ? 10.514 2.550 -12.913 1.00 91.50 81 GLU A CA 1
ATOM 663 C C . GLU A 1 81 ? 9.826 1.574 -13.871 1.00 91.50 81 GLU A C 1
ATOM 665 O O . GLU A 1 81 ? 9.487 1.943 -14.994 1.00 91.50 81 GLU A O 1
ATOM 670 N N . ILE A 1 82 ? 9.606 0.324 -13.455 1.00 91.50 82 ILE A N 1
ATOM 671 C CA . ILE A 1 82 ? 8.865 -0.652 -14.265 1.00 91.50 82 ILE A CA 1
ATOM 672 C C . ILE A 1 82 ? 7.389 -0.253 -14.369 1.00 91.50 82 ILE A C 1
ATOM 674 O O . ILE A 1 82 ? 6.831 -0.261 -15.468 1.00 91.50 82 ILE A O 1
ATOM 678 N N . LEU A 1 83 ? 6.760 0.146 -13.259 1.00 91.06 83 LEU A N 1
ATOM 679 C CA . LEU A 1 83 ? 5.367 0.607 -13.252 1.00 91.06 83 LEU A CA 1
ATOM 680 C C . LEU A 1 83 ? 5.175 1.916 -14.034 1.00 91.06 83 LEU A C 1
ATOM 682 O O . LEU A 1 83 ? 4.159 2.077 -14.707 1.00 91.06 83 LEU A O 1
ATOM 686 N N . ASP A 1 84 ? 6.143 2.833 -13.967 1.00 91.50 84 ASP A N 1
ATOM 687 C CA . ASP A 1 84 ? 6.133 4.093 -14.713 1.00 91.50 84 ASP A CA 1
ATOM 688 C C . ASP A 1 84 ? 6.298 3.843 -16.219 1.00 91.50 84 ASP A C 1
ATOM 690 O O . ASP A 1 84 ? 5.463 4.284 -17.005 1.00 91.50 84 ASP A O 1
ATOM 694 N N . ARG A 1 85 ? 7.325 3.084 -16.636 1.00 89.88 85 ARG A N 1
ATOM 695 C CA . ARG A 1 85 ? 7.593 2.814 -18.064 1.00 89.88 85 ARG A CA 1
ATOM 696 C C . ARG A 1 85 ? 6.493 2.008 -18.748 1.00 89.88 85 ARG A C 1
ATOM 698 O O . ARG A 1 85 ? 6.262 2.190 -19.936 1.00 89.88 85 ARG A O 1
ATOM 705 N N . SER A 1 86 ? 5.827 1.121 -18.013 1.00 86.62 86 SER A N 1
ATOM 706 C CA . SER A 1 86 ? 4.678 0.363 -18.525 1.00 86.62 86 SER A CA 1
ATOM 707 C C . SER A 1 86 ? 3.374 1.172 -18.542 1.00 86.62 86 SER A C 1
ATOM 709 O O . SER A 1 86 ? 2.364 0.679 -19.034 1.00 86.62 86 SER A O 1
ATOM 711 N N . GLY A 1 87 ? 3.353 2.388 -17.977 1.00 88.62 87 GLY A N 1
ATOM 712 C CA . GLY A 1 87 ? 2.141 3.201 -17.814 1.00 88.62 87 GLY A CA 1
ATOM 713 C C . GLY A 1 87 ? 1.157 2.664 -16.763 1.00 88.62 87 GLY A C 1
ATOM 714 O O . GLY A 1 87 ? 0.121 3.275 -16.495 1.00 88.62 87 GLY A O 1
ATOM 715 N N . LEU A 1 88 ? 1.472 1.540 -16.115 1.00 90.62 88 LEU A N 1
ATOM 716 C CA . LEU A 1 88 ? 0.595 0.874 -15.151 1.00 90.62 88 LEU A CA 1
ATOM 717 C C . LEU A 1 88 ? 0.479 1.638 -13.827 1.00 90.62 88 LEU A C 1
ATOM 719 O O . LEU A 1 88 ? -0.505 1.472 -13.100 1.00 90.62 88 LEU A O 1
ATOM 723 N N . ILE A 1 89 ? 1.428 2.532 -13.541 1.00 92.44 89 ILE A N 1
ATOM 724 C CA . ILE A 1 89 ? 1.349 3.458 -12.408 1.00 92.44 89 ILE A CA 1
ATOM 725 C C . ILE A 1 89 ? 0.085 4.333 -12.453 1.00 92.44 89 ILE A C 1
ATOM 727 O O . ILE A 1 89 ? -0.482 4.624 -11.403 1.00 92.44 89 ILE A O 1
ATOM 731 N N . GLU A 1 90 ? -0.407 4.698 -13.642 1.00 91.69 90 GLU A N 1
ATOM 732 C CA . GLU A 1 90 ? -1.625 5.507 -13.797 1.00 91.69 90 GLU A CA 1
ATOM 733 C C . GLU A 1 90 ? -2.873 4.688 -13.475 1.00 91.69 90 GLU A C 1
ATOM 735 O O . GLU A 1 90 ? -3.796 5.154 -12.808 1.00 91.69 90 GLU A O 1
ATOM 740 N N . SER A 1 91 ? -2.868 3.414 -13.874 1.00 91.25 91 SER A N 1
ATOM 741 C CA . SER A 1 91 ? -3.938 2.476 -13.529 1.00 91.25 91 SER A CA 1
ATOM 742 C C . SER A 1 91 ? -4.042 2.279 -12.015 1.00 91.25 91 SER A C 1
ATOM 744 O O . SER A 1 91 ? -5.150 2.180 -11.476 1.00 91.25 91 SER A O 1
ATOM 746 N N . ILE A 1 92 ? -2.900 2.276 -11.322 1.00 93.00 92 ILE A N 1
ATOM 747 C CA . ILE A 1 92 ? -2.811 2.245 -9.857 1.00 93.00 92 ILE A CA 1
ATOM 748 C C . ILE A 1 92 ? -3.236 3.592 -9.245 1.00 93.00 92 ILE A C 1
ATOM 750 O O . ILE A 1 92 ? -4.001 3.608 -8.278 1.00 93.00 92 ILE A O 1
ATOM 754 N N . GLY A 1 93 ? -2.803 4.702 -9.838 1.00 93.38 93 GLY A N 1
ATOM 755 C CA . GLY A 1 93 ? -2.954 6.071 -9.352 1.00 93.38 93 GLY A CA 1
ATOM 756 C C . GLY A 1 93 ? -1.706 6.527 -8.594 1.00 93.38 93 GLY A C 1
ATOM 757 O O . GLY A 1 93 ? -1.360 5.950 -7.562 1.00 93.38 93 GLY A O 1
ATOM 758 N N . ARG A 1 94 ? -1.042 7.582 -9.082 1.00 93.25 94 ARG A N 1
ATOM 759 C CA . ARG A 1 94 ? 0.218 8.093 -8.505 1.00 93.25 94 ARG A CA 1
ATOM 760 C C . ARG A 1 94 ? 0.086 8.484 -7.032 1.00 93.25 94 ARG A C 1
ATOM 762 O O . ARG A 1 94 ? 0.948 8.124 -6.234 1.00 93.25 94 ARG A O 1
ATOM 769 N N . ASP A 1 95 ? -1.039 9.090 -6.659 1.00 94.69 95 ASP A N 1
ATOM 770 C CA . ASP A 1 95 ? -1.350 9.500 -5.279 1.00 94.69 95 ASP A CA 1
ATOM 771 C C . ASP A 1 95 ? -1.544 8.327 -4.304 1.00 94.69 95 ASP A C 1
ATOM 773 O O . ASP A 1 95 ? -1.711 8.531 -3.101 1.00 94.69 95 ASP A O 1
ATOM 777 N N . ASN A 1 96 ? -1.563 7.091 -4.811 1.00 96.56 96 ASN A N 1
ATOM 778 C CA . ASN A 1 96 ? -1.660 5.887 -3.994 1.00 96.56 96 ASN A CA 1
ATOM 779 C C . ASN A 1 96 ? -0.284 5.287 -3.653 1.00 96.56 96 ASN A C 1
ATOM 781 O O . ASN A 1 96 ? -0.227 4.245 -2.994 1.00 96.56 96 ASN A O 1
ATOM 785 N N . VAL A 1 97 ? 0.817 5.910 -4.090 1.00 95.62 97 VAL A N 1
ATOM 786 C CA . VAL A 1 97 ? 2.186 5.465 -3.798 1.00 95.62 97 VAL A CA 1
ATOM 787 C C . VAL A 1 97 ? 2.864 6.438 -2.842 1.00 95.62 97 VAL A C 1
ATOM 789 O O . VAL A 1 97 ? 3.343 7.496 -3.235 1.00 95.62 97 VAL A O 1
ATOM 792 N N . PHE A 1 98 ? 2.967 6.025 -1.586 1.00 96.81 98 PHE A N 1
ATOM 793 C CA . PHE A 1 98 ? 3.505 6.825 -0.492 1.00 96.81 98 PHE A CA 1
ATOM 794 C C . PHE A 1 98 ? 4.980 6.509 -0.225 1.00 96.81 98 PHE A C 1
ATOM 796 O O . PHE A 1 98 ? 5.457 5.387 -0.447 1.00 96.81 98 PHE A O 1
ATOM 803 N N . ALA A 1 99 ? 5.714 7.475 0.320 1.00 94.88 99 ALA A N 1
ATOM 804 C CA . ALA A 1 99 ? 7.105 7.261 0.705 1.00 94.88 99 ALA A CA 1
ATOM 805 C C . ALA A 1 99 ? 7.196 6.427 1.993 1.00 94.88 99 ALA A C 1
ATOM 807 O O . ALA A 1 99 ? 8.003 5.494 2.095 1.00 94.88 99 ALA A O 1
ATOM 808 N N . GLY A 1 100 ? 6.326 6.726 2.963 1.00 96.06 100 GLY A N 1
ATOM 809 C CA . GLY A 1 100 ? 6.390 6.173 4.314 1.00 96.06 100 GLY A CA 1
ATOM 810 C C . GLY A 1 100 ? 5.078 5.589 4.833 1.00 96.06 100 GLY A C 1
ATOM 811 O O . GLY A 1 100 ? 3.990 5.864 4.335 1.00 96.06 100 GLY A O 1
ATOM 812 N N . LYS A 1 101 ? 5.186 4.787 5.899 1.00 94.88 101 LYS A N 1
ATOM 813 C CA . LYS A 1 101 ? 4.040 4.133 6.551 1.00 94.88 101 LYS A CA 1
ATOM 814 C C . LYS A 1 101 ? 3.038 5.137 7.133 1.00 94.88 101 LYS A C 1
ATOM 816 O O . LYS A 1 101 ? 1.842 4.932 6.979 1.00 94.88 101 LYS A O 1
ATOM 821 N N . GLN A 1 102 ? 3.511 6.174 7.828 1.00 95.69 102 GLN A N 1
ATOM 822 C CA . GLN A 1 102 ? 2.628 7.159 8.473 1.00 95.69 102 GLN A CA 1
ATOM 823 C C . GLN A 1 102 ? 1.813 7.933 7.435 1.00 95.69 102 GLN A C 1
ATOM 825 O O . GLN A 1 102 ? 0.594 7.994 7.538 1.00 95.69 102 GLN A O 1
ATOM 830 N N . GLU A 1 103 ? 2.483 8.435 6.398 1.00 96.69 103 GLU A N 1
ATOM 831 C CA . GLU A 1 103 ? 1.851 9.094 5.253 1.00 96.69 103 GLU A CA 1
ATOM 832 C C . GLU A 1 103 ? 0.804 8.185 4.592 1.00 96.69 103 GLU A C 1
ATOM 834 O O . GLU A 1 103 ? -0.330 8.601 4.363 1.00 96.69 103 GLU A O 1
ATOM 839 N N . ALA A 1 104 ? 1.153 6.916 4.365 1.00 97.25 104 ALA A N 1
ATOM 840 C CA . ALA A 1 104 ? 0.242 5.955 3.764 1.00 97.25 104 ALA A CA 1
ATOM 841 C C . ALA A 1 104 ? -1.000 5.693 4.616 1.00 97.25 104 ALA A C 1
ATOM 843 O O . ALA A 1 104 ? -2.112 5.713 4.095 1.00 97.25 104 ALA A O 1
ATOM 844 N N . ILE A 1 105 ? -0.837 5.449 5.919 1.00 96.94 105 ILE A N 1
ATOM 845 C CA . ILE A 1 105 ? -1.981 5.206 6.806 1.00 96.94 105 ILE A CA 1
ATOM 846 C C . ILE A 1 105 ? -2.859 6.455 6.875 1.00 96.94 105 ILE A C 1
ATOM 848 O O . ILE A 1 105 ? -4.066 6.322 6.695 1.00 96.94 105 ILE A O 1
ATOM 852 N N . GLY A 1 106 ? -2.283 7.649 7.026 1.00 96.88 106 GLY A N 1
ATOM 853 C CA . GLY A 1 106 ? -3.037 8.903 7.014 1.00 96.88 106 GLY A CA 1
ATOM 854 C C . GLY A 1 106 ? -3.804 9.119 5.706 1.00 96.88 106 GLY A C 1
ATOM 855 O O . GLY A 1 106 ? -5.006 9.394 5.720 1.00 96.88 106 GLY A O 1
ATOM 856 N N . GLY A 1 107 ? -3.146 8.910 4.564 1.00 96.69 107 GLY A N 1
ATOM 857 C CA . GLY A 1 107 ? -3.752 9.035 3.239 1.00 96.69 107 GLY A CA 1
ATOM 858 C C . GLY A 1 107 ? -4.871 8.021 2.991 1.00 96.69 107 GLY A C 1
ATOM 859 O O . GLY A 1 107 ? -5.923 8.371 2.447 1.00 96.69 107 GLY A O 1
ATOM 860 N N . VAL A 1 108 ? -4.690 6.769 3.411 1.00 96.69 108 VAL A N 1
ATOM 861 C CA . VAL A 1 108 ? -5.740 5.744 3.334 1.00 96.69 108 VAL A CA 1
ATOM 862 C C . VAL A 1 108 ? -6.883 6.091 4.284 1.00 96.69 108 VAL A C 1
ATOM 864 O O . VAL A 1 108 ? -8.040 6.074 3.870 1.00 96.69 108 VAL A O 1
ATOM 867 N N . PHE A 1 109 ? -6.572 6.472 5.525 1.00 96.44 109 PHE A N 1
ATOM 868 C CA . PHE A 1 109 ? -7.547 6.852 6.543 1.00 96.44 109 PHE A CA 1
ATOM 869 C C . PHE A 1 109 ? -8.434 8.003 6.079 1.00 96.44 109 PHE A C 1
ATOM 871 O O . PHE A 1 109 ? -9.637 7.971 6.328 1.00 96.44 109 PHE A O 1
ATOM 878 N N . ALA A 1 110 ? -7.876 8.993 5.373 1.00 95.19 110 ALA A N 1
ATOM 879 C CA . ALA A 1 110 ? -8.612 10.113 4.783 1.00 95.19 110 ALA A CA 1
ATOM 880 C C . ALA A 1 110 ? -9.757 9.653 3.857 1.00 95.19 110 ALA A C 1
ATOM 882 O O . ALA A 1 110 ? -10.807 10.294 3.815 1.00 95.19 110 ALA A O 1
ATOM 883 N N . ARG A 1 111 ? -9.575 8.510 3.186 1.00 94.75 111 ARG A N 1
ATOM 884 C CA . ARG A 1 111 ? -10.474 7.947 2.167 1.00 94.75 111 ARG A CA 1
ATOM 885 C C . ARG A 1 111 ? -11.402 6.846 2.694 1.00 94.75 111 ARG A C 1
ATOM 887 O O . ARG A 1 111 ? -12.206 6.326 1.927 1.00 94.75 111 ARG A O 1
ATOM 894 N N . LEU A 1 112 ? -11.287 6.469 3.970 1.00 94.06 112 LEU A N 1
ATOM 895 C CA . LEU A 1 112 ? -12.172 5.477 4.581 1.00 94.06 112 LEU A CA 1
ATOM 896 C C . LEU A 1 112 ? -13.592 6.027 4.756 1.00 94.06 112 LEU A C 1
ATOM 898 O O . LEU A 1 112 ? -13.797 7.214 5.016 1.00 94.06 112 LEU A O 1
ATOM 902 N N . ASP A 1 113 ? -14.568 5.124 4.683 1.00 92.25 113 ASP A N 1
ATOM 903 C CA . ASP A 1 113 ? -15.976 5.429 4.924 1.00 92.25 113 ASP A CA 1
ATOM 904 C C . ASP A 1 113 ? -16.197 5.918 6.365 1.00 92.25 113 ASP A C 1
ATOM 906 O O . ASP A 1 113 ? -16.032 5.178 7.344 1.00 92.25 113 ASP A O 1
ATOM 910 N N . ARG A 1 114 ? -16.595 7.187 6.493 1.00 92.38 114 ARG A N 1
ATOM 911 C CA . ARG A 1 114 ? -16.785 7.839 7.791 1.00 92.38 114 ARG A CA 1
ATOM 912 C C . ARG A 1 114 ? -17.942 7.258 8.582 1.00 92.38 114 ARG A C 1
ATOM 914 O O . ARG A 1 114 ? -17.835 7.208 9.804 1.00 92.38 114 ARG A O 1
ATOM 921 N N . SER A 1 115 ? -18.984 6.752 7.923 1.00 91.81 115 SER A N 1
ATOM 922 C CA . SER A 1 115 ? -20.115 6.117 8.610 1.00 91.81 115 SER A CA 1
ATOM 923 C C . SER A 1 115 ? -19.664 4.889 9.414 1.00 91.81 115 SER A C 1
ATOM 925 O O . SER A 1 115 ? -20.068 4.700 10.565 1.00 91.81 115 SER A O 1
ATOM 927 N N . ILE A 1 116 ? -18.723 4.117 8.857 1.00 91.06 116 ILE A N 1
ATOM 928 C CA . ILE A 1 116 ? -18.086 2.988 9.540 1.00 91.06 116 ILE A CA 1
ATOM 929 C C . ILE A 1 116 ? -17.163 3.504 10.644 1.00 91.06 116 ILE A C 1
ATOM 931 O O . ILE A 1 116 ? -17.219 3.025 11.776 1.00 91.06 116 ILE A O 1
ATOM 935 N N . CYS A 1 117 ? -16.307 4.487 10.350 1.00 92.25 117 CYS A N 1
ATOM 936 C CA . CYS A 1 117 ? -15.345 4.988 11.331 1.00 92.25 117 CYS A CA 1
ATOM 937 C C . CYS A 1 117 ? -16.006 5.600 12.580 1.00 92.25 117 CYS A C 1
ATOM 939 O O . CYS A 1 117 ? -15.484 5.403 13.677 1.00 92.25 117 CYS A O 1
ATOM 941 N N . PHE A 1 118 ? -17.146 6.288 12.446 1.00 91.94 118 PHE A N 1
ATOM 942 C CA . PHE A 1 118 ? -17.861 6.884 13.581 1.00 91.94 118 PHE A CA 1
ATOM 943 C C . PHE A 1 118 ? -18.391 5.838 14.570 1.00 91.94 118 PHE A C 1
ATOM 945 O O . PHE A 1 118 ? -18.354 6.058 15.779 1.00 91.94 118 PHE A O 1
ATOM 952 N N . THR A 1 119 ? -18.818 4.674 14.078 1.00 91.94 119 THR A N 1
ATOM 953 C CA . THR A 1 119 ? -19.366 3.583 14.904 1.00 91.94 119 THR A CA 1
ATOM 954 C C . THR A 1 119 ? -18.322 2.522 15.281 1.00 91.94 119 THR A C 1
ATOM 956 O O . THR A 1 119 ? -18.557 1.691 16.159 1.00 91.94 119 THR A O 1
ATOM 959 N N . CYS A 1 120 ? -17.137 2.555 14.663 1.00 90.38 120 CYS A N 1
ATOM 960 C CA . CYS A 1 120 ? -16.074 1.574 14.863 1.00 90.38 120 CYS A CA 1
ATOM 961 C C . CYS A 1 120 ? -15.500 1.613 16.288 1.00 90.38 120 CYS A C 1
ATOM 963 O O . CYS A 1 120 ? -14.897 2.606 16.696 1.00 90.38 120 CYS A O 1
ATOM 965 N N . ARG A 1 121 ? -15.599 0.496 17.021 1.00 90.19 121 ARG A N 1
ATOM 966 C CA . ARG A 1 121 ? -15.022 0.339 18.372 1.00 90.19 121 ARG A CA 1
ATOM 967 C C . ARG A 1 121 ? -13.549 -0.088 18.379 1.00 90.19 121 ARG A C 1
ATOM 969 O O . ARG A 1 121 ? -12.892 0.042 19.400 1.00 90.19 121 ARG A O 1
ATOM 976 N N . ALA A 1 122 ? -13.019 -0.582 17.257 1.00 91.00 122 ALA A N 1
ATOM 977 C CA . ALA A 1 122 ? -11.672 -1.155 17.206 1.00 91.00 122 ALA A CA 1
ATOM 978 C C . ALA A 1 122 ? -10.556 -0.101 17.323 1.00 91.00 122 ALA A C 1
ATOM 980 O O . ALA A 1 122 ? -9.528 -0.380 17.926 1.00 91.00 122 ALA A O 1
ATOM 981 N N . ARG A 1 123 ? -10.753 1.091 16.733 1.00 90.44 123 ARG A N 1
ATOM 982 C CA . ARG A 1 123 ? -9.875 2.276 16.873 1.00 90.44 123 ARG A CA 1
ATOM 983 C C . ARG A 1 123 ? -8.366 1.966 16.799 1.00 90.44 123 ARG A C 1
ATOM 985 O O . ARG A 1 123 ? -7.571 2.476 17.577 1.00 90.44 123 ARG A O 1
ATOM 992 N N . ILE A 1 124 ? -7.982 1.133 15.832 1.00 91.00 124 ILE A N 1
ATOM 993 C CA . ILE A 1 124 ? -6.628 0.558 15.727 1.00 91.00 124 ILE A CA 1
ATOM 994 C C . ILE A 1 124 ? -5.582 1.491 15.096 1.00 91.00 124 ILE A C 1
ATOM 996 O O . ILE A 1 124 ? -4.398 1.160 15.090 1.00 91.00 124 ILE A O 1
ATOM 1000 N N . PHE A 1 125 ? -6.004 2.625 14.534 1.00 93.88 125 PHE A N 1
ATOM 1001 C CA . PHE A 1 125 ? -5.122 3.592 13.878 1.00 93.88 125 PHE A CA 1
ATOM 1002 C C . PHE A 1 125 ? -4.912 4.824 14.759 1.00 93.88 125 PHE A C 1
ATOM 1004 O O . PHE A 1 125 ? -5.797 5.212 15.522 1.00 93.88 125 PHE A O 1
ATOM 1011 N N . LEU A 1 126 ? -3.753 5.474 14.634 1.00 94.44 126 LEU A N 1
ATOM 1012 C CA . LEU A 1 126 ? -3.442 6.690 15.395 1.00 94.44 126 LEU A CA 1
ATOM 1013 C C . LEU A 1 126 ? -4.383 7.843 15.017 1.00 94.44 126 LEU A C 1
ATOM 1015 O O . LEU A 1 126 ? -4.821 8.608 15.874 1.00 94.44 126 LEU A O 1
ATOM 1019 N N . GLU A 1 127 ? -4.764 7.899 13.747 1.00 95.12 127 GLU A N 1
ATOM 1020 C CA . GLU A 1 127 ? -5.679 8.860 13.141 1.00 95.12 127 GLU A CA 1
ATOM 1021 C C . GLU A 1 127 ? -7.099 8.759 13.717 1.00 95.12 127 GLU A C 1
ATOM 1023 O O . GLU A 1 127 ? -7.861 9.725 13.683 1.00 95.12 127 GLU A O 1
ATOM 1028 N N . CYS A 1 128 ? -7.462 7.620 14.326 1.00 95.25 128 CYS A N 1
ATOM 1029 C CA . CYS A 1 128 ? -8.755 7.452 14.987 1.00 95.25 128 CYS A CA 1
ATOM 1030 C C . CYS A 1 128 ? -8.966 8.414 16.165 1.00 95.25 128 CYS A C 1
ATOM 1032 O O . CYS A 1 128 ? -10.116 8.620 16.550 1.00 95.25 128 CYS A O 1
ATOM 1034 N N . ARG A 1 129 ? -7.893 8.993 16.725 1.00 93.38 129 ARG A N 1
ATOM 1035 C CA . ARG A 1 129 ? -7.951 9.976 17.821 1.00 93.38 129 ARG A CA 1
ATOM 1036 C C . ARG A 1 129 ? -8.628 11.287 17.415 1.00 93.38 129 ARG A C 1
ATOM 1038 O O . ARG A 1 129 ? -9.153 11.975 18.278 1.00 93.38 129 ARG A O 1
ATOM 1045 N N . ALA A 1 130 ? -8.634 11.616 16.123 1.00 90.62 130 ALA A N 1
ATOM 1046 C CA . ALA A 1 130 ? -9.281 12.818 15.595 1.00 90.62 130 ALA A CA 1
ATOM 1047 C C . ALA A 1 130 ? -10.807 12.667 15.430 1.00 90.62 130 ALA A C 1
ATOM 1049 O O . ALA A 1 130 ? -11.488 13.618 15.060 1.00 90.62 130 ALA A O 1
ATOM 1050 N N . LEU A 1 131 ? -11.350 11.468 15.653 1.00 91.38 131 LEU A N 1
ATOM 1051 C CA . LEU A 1 131 ? -12.771 11.174 15.499 1.00 91.38 131 LEU A CA 1
ATOM 1052 C C . LEU A 1 131 ? -13.468 11.131 16.865 1.00 91.38 131 LEU A C 1
ATOM 1054 O O . LEU A 1 131 ? -12.857 10.684 17.838 1.00 91.38 131 LEU A O 1
ATOM 1058 N N . PRO A 1 132 ? -14.767 11.478 16.939 1.00 87.81 132 PRO A N 1
ATOM 1059 C CA . PRO A 1 132 ? -15.530 11.355 18.173 1.00 87.81 132 PRO A CA 1
ATOM 1060 C C . PRO A 1 132 ? -15.557 9.898 18.644 1.00 87.81 132 PRO A C 1
ATOM 1062 O O . PRO A 1 132 ? -15.451 8.956 17.840 1.00 87.81 132 PRO A O 1
ATOM 1065 N N . GLN A 1 133 ? -15.698 9.718 19.957 1.00 81.88 133 GLN A N 1
ATOM 1066 C CA . GLN A 1 133 ? -15.858 8.394 20.545 1.00 81.88 133 GLN A CA 1
ATOM 1067 C C . GLN A 1 133 ? -17.143 7.744 20.011 1.00 81.88 133 GLN A C 1
ATOM 1069 O O . GLN A 1 133 ? -18.153 8.436 19.857 1.00 81.88 133 GLN A O 1
ATOM 1074 N N . PRO A 1 134 ? -17.135 6.434 19.709 1.00 80.44 134 PRO A N 1
ATOM 1075 C CA . PRO A 1 134 ? -18.358 5.749 19.321 1.00 80.44 134 PRO A CA 1
ATOM 1076 C C . PRO A 1 134 ? -19.330 5.810 20.500 1.00 80.44 134 PRO A C 1
ATOM 1078 O O . PRO A 1 134 ? -18.955 5.449 21.616 1.00 80.44 134 PRO A O 1
ATOM 1081 N N . SER A 1 135 ? -20.573 6.237 20.272 1.00 68.88 135 SER A N 1
ATOM 1082 C CA . SER A 1 135 ? -21.595 6.200 21.319 1.00 68.88 135 SER A CA 1
ATOM 1083 C C . SER A 1 135 ? -21.761 4.755 21.796 1.00 68.88 135 SER A C 1
ATOM 1085 O O . SER A 1 135 ? -22.150 3.881 21.010 1.00 68.88 135 SER A O 1
ATOM 1087 N N . ILE A 1 136 ? -21.463 4.484 23.066 1.00 63.06 136 ILE A N 1
ATOM 1088 C CA . ILE A 1 136 ? -21.851 3.226 23.696 1.00 63.06 136 ILE A CA 1
ATOM 1089 C C . ILE A 1 136 ? -23.369 3.297 23.846 1.00 63.06 136 ILE A C 1
ATOM 1091 O O . ILE A 1 136 ? -23.874 3.964 24.741 1.00 63.06 136 ILE A O 1
ATOM 1095 N N . ARG A 1 137 ? -24.114 2.671 22.930 1.00 57.19 137 ARG A N 1
ATOM 1096 C CA . ARG A 1 137 ? -25.509 2.339 23.220 1.00 57.19 137 ARG A CA 1
ATOM 1097 C C . ARG A 1 137 ? -25.463 1.231 24.266 1.00 57.19 137 ARG A C 1
ATOM 1099 O O . ARG A 1 137 ? -24.957 0.150 23.969 1.00 57.19 137 ARG A O 1
ATOM 1106 N N . ALA A 1 138 ? -25.860 1.574 25.487 1.00 48.97 138 ALA A N 1
ATOM 1107 C CA . ALA A 1 138 ? -26.222 0.609 26.506 1.00 48.97 138 ALA A CA 1
ATOM 1108 C C . ALA A 1 138 ? -27.527 -0.048 26.039 1.00 48.97 138 ALA A C 1
ATOM 1110 O O . ALA A 1 138 ? -28.561 0.615 25.992 1.00 48.97 138 ALA A O 1
ATOM 1111 N N . GLU A 1 139 ? -27.426 -1.296 25.598 1.00 41.09 139 GLU A N 1
ATOM 1112 C CA . GLU A 1 139 ? -28.532 -2.258 25.569 1.00 41.09 139 GLU A CA 1
ATOM 1113 C C . GLU A 1 139 ? -28.246 -3.298 26.647 1.00 41.09 139 GLU A C 1
ATOM 1115 O O . GLU A 1 139 ? -27.061 -3.709 26.748 1.00 41.09 139 GLU A O 1
#

Sequence (139 aa):
MAASPRSTLLLAVFPFLRWWPRVNATTLREYSRRQKHLLLMSKSINFVDVAGAELLAHEAGRRRRMGGQLYFYSLRQPVREILDRSGLIESIGRDNVFAGKQEAIGGVFARLDRSICFTCRARIFLECRALPQPSIRAE

pLDDT: mean 83.16, std 16.34, range [33.62, 97.31]

Secondary structure (DSSP, 8-state):
-PPPTHHHHHHHH-GGGGTGGG-STTHHHHS-TT---EEEE-TT-----HHHHHHHHHHHHHHHHTT--EEEES--HHHHHHHHHTTHHHHH-GGGEESSHHHHHHHHHHTS-HHHHHH-S---SGGGGGSPPPP----